Protein AF-A0A8T3U8Z6-F1 (afdb_monomer)

Sequence (162 aa):
MEGILITVALLLFTIIIAIVSYMVYNIKMAGMEVNDFWDFIKSTEKLKKLYAFSKIYENLDVQEQIIFIKEAEQVFSAFEKVPTKLWEDEYQKYMKVLNRYQKEKLKYWKLNEKINKQKSAAGSINVKFNVFLTLFIVLTIVINVIKNVRIIDLITKIGEII

Solvent-accessible surface area (backbone atoms only — not comparable to full-atom values): 8884 Å² total; per-residue (Å²): 113,68,69,60,54,52,52,53,52,52,52,53,50,52,50,52,51,52,52,53,53,51,50,55,49,52,40,45,74,70,75,31,55,69,66,48,53,51,47,26,59,59,26,53,58,52,47,54,52,48,35,53,45,68,72,71,50,93,74,69,57,76,67,56,42,54,52,52,44,56,54,48,52,55,32,50,59,26,52,72,63,44,68,64,84,82,45,58,89,48,40,70,49,51,52,54,39,50,55,49,41,55,54,50,53,52,49,52,50,54,51,51,50,52,53,51,52,49,53,52,50,51,53,53,48,55,54,53,49,52,54,50,51,53,53,51,53,53,50,53,52,52,55,52,50,54,53,51,51,56,51,50,58,52,52,53,58,54,61,74,74,110

Secondary structure (DSSP, 8-state):
-HHHHHHHHHHHHHHHHHHHHHHHHHHHHTT--HHHHHHHHHHHHHHHHHHHHHHH-SS--HHHHHHHHHHHHHHHHHHHTS-GGGSGGGHHHHHHHHHHHHHHHHHHHHHHHHHHHHHHHHHHHHHHHHHHHHHHHHHHHHHHHHHHHHHHHHHHHHHT--

Mean predicted aligned error: 10.97 Å

Radius of gyration: 37.69 Å; Cα contacts (8 Å, |Δi|>4): 59; chains: 1; bounding box: 71×38×123 Å

Foldseek 3Di:
DVVVVVVVVVVVVVVVVVVVVVVCVVCVVQVAHPVLVVLQVVLVVLLVVLLVVLVPDPDDDLVRLVVLLVSLVSSVVSCVRHDCVVCVVVVVSNVSSVVVNVVSVVVNVVVVVVVVVVVVVVVVVVVVVVVVVVVVVVVVVVVVVVVVVVVVVVVVVVVVVD

pLDDT: mean 88.64, std 10.22, range [48.28, 97.81]

Structure (mmCIF, N/CA/C/O backbone):
data_AF-A0A8T3U8Z6-F1
#
_entry.id   AF-A0A8T3U8Z6-F1
#
loop_
_atom_site.group_PDB
_atom_site.id
_atom_site.type_symbol
_atom_site.label_atom_id
_atom_site.label_alt_id
_atom_site.label_comp_id
_atom_site.label_asym_id
_atom_site.label_entity_id
_atom_site.label_seq_id
_atom_site.pdbx_PDB_ins_code
_atom_site.Cartn_x
_atom_site.Cartn_y
_atom_site.Cartn_z
_atom_site.occupancy
_atom_site.B_iso_or_equiv
_atom_site.auth_seq_id
_atom_site.auth_comp_id
_atom_site.auth_asym_id
_atom_site.auth_atom_id
_atom_site.pdbx_PDB_model_num
ATOM 1 N N . MET A 1 1 ? 41.563 -2.505 -31.882 1.00 63.38 1 MET A N 1
ATOM 2 C CA . MET A 1 1 ? 40.495 -3.154 -31.085 1.00 63.38 1 MET A CA 1
ATOM 3 C C . MET A 1 1 ? 39.859 -2.181 -30.092 1.00 63.38 1 MET A C 1
ATOM 5 O O . MET A 1 1 ? 38.640 -2.145 -30.020 1.00 63.38 1 MET A O 1
ATOM 9 N N . GLU A 1 2 ? 40.636 -1.330 -29.414 1.00 78.12 2 GLU A N 1
ATOM 10 C CA . GLU A 1 2 ? 40.128 -0.355 -28.426 1.00 78.12 2 GLU A CA 1
ATOM 11 C C . GLU A 1 2 ? 39.163 0.701 -29.000 1.00 78.12 2 GLU A C 1
ATOM 13 O O . GLU A 1 2 ? 38.102 0.924 -28.428 1.00 78.12 2 GLU A O 1
ATOM 18 N N . GLY A 1 3 ? 39.453 1.287 -30.170 1.00 85.19 3 GLY A N 1
ATOM 19 C CA . GLY A 1 3 ? 38.558 2.278 -30.793 1.00 85.19 3 GLY A CA 1
ATOM 20 C C . GLY A 1 3 ? 37.164 1.732 -31.138 1.00 85.19 3 GLY A C 1
ATOM 21 O O . GLY A 1 3 ? 36.170 2.413 -30.925 1.00 85.19 3 GLY A O 1
ATOM 22 N N . ILE A 1 4 ? 37.078 0.472 -31.584 1.00 90.00 4 ILE A N 1
ATOM 23 C CA . ILE A 1 4 ? 35.799 -0.196 -31.885 1.00 90.00 4 ILE A CA 1
ATOM 24 C C . ILE A 1 4 ? 34.994 -0.415 -30.598 1.00 90.00 4 ILE A C 1
ATOM 26 O O . ILE A 1 4 ? 33.794 -0.157 -30.579 1.00 90.00 4 ILE A O 1
ATOM 30 N N . LEU A 1 5 ? 35.650 -0.836 -29.509 1.00 89.06 5 LEU A N 1
ATOM 31 C CA . LEU A 1 5 ? 35.004 -1.007 -28.203 1.00 89.06 5 LEU A CA 1
ATOM 32 C C . LEU A 1 5 ? 34.430 0.316 -27.679 1.00 89.06 5 LEU A C 1
ATOM 34 O O . LEU A 1 5 ? 33.295 0.341 -27.207 1.00 89.06 5 LEU A O 1
ATOM 38 N N . ILE A 1 6 ? 35.173 1.417 -27.821 1.00 91.94 6 ILE A N 1
ATOM 39 C CA . ILE A 1 6 ? 34.721 2.757 -27.417 1.00 91.94 6 ILE A CA 1
ATOM 40 C C . ILE A 1 6 ? 33.517 3.203 -28.259 1.00 91.94 6 ILE A C 1
ATOM 42 O O . ILE A 1 6 ? 32.524 3.673 -27.704 1.00 91.94 6 ILE A O 1
ATOM 46 N N . THR A 1 7 ? 33.557 3.020 -29.582 1.00 92.56 7 THR A N 1
ATOM 47 C CA . THR A 1 7 ? 32.430 3.365 -30.463 1.00 92.56 7 THR A CA 1
ATOM 48 C C . THR A 1 7 ? 31.174 2.562 -30.125 1.00 92.56 7 THR A C 1
ATOM 50 O O . THR A 1 7 ? 30.090 3.138 -30.037 1.00 92.56 7 THR A O 1
ATOM 53 N N . VAL A 1 8 ? 31.305 1.253 -29.888 1.00 94.75 8 VAL A N 1
ATOM 54 C CA . VAL A 1 8 ? 30.174 0.396 -29.497 1.00 94.75 8 VAL A CA 1
ATOM 55 C C . VAL A 1 8 ? 29.609 0.821 -28.140 1.00 94.75 8 VAL A C 1
ATOM 57 O O . VAL A 1 8 ? 28.393 0.929 -27.998 1.00 94.75 8 VAL A O 1
ATOM 60 N N . ALA A 1 9 ? 30.465 1.123 -27.161 1.00 93.44 9 ALA A N 1
ATOM 61 C CA . ALA A 1 9 ? 30.029 1.588 -25.846 1.00 93.44 9 ALA A CA 1
ATOM 62 C C . ALA A 1 9 ? 29.245 2.911 -25.925 1.00 93.44 9 ALA A C 1
ATOM 64 O O . ALA A 1 9 ? 28.180 3.030 -25.316 1.00 93.44 9 ALA A O 1
ATOM 65 N N . LEU A 1 10 ? 29.723 3.881 -26.711 1.00 93.00 10 LEU A N 1
ATOM 66 C CA . LEU A 1 10 ? 29.031 5.158 -26.916 1.00 93.00 10 LEU A CA 1
ATOM 67 C C . LEU A 1 10 ? 27.690 4.979 -27.634 1.00 93.00 10 LEU A C 1
ATOM 69 O O . LEU A 1 10 ? 26.700 5.584 -27.231 1.00 93.00 10 LEU A O 1
ATOM 73 N N . LEU A 1 11 ? 27.633 4.112 -28.647 1.00 95.06 11 LEU A N 1
ATOM 74 C CA . LEU A 1 11 ? 26.397 3.819 -29.369 1.00 95.06 11 LEU A CA 1
ATOM 75 C C . LEU A 1 11 ? 25.342 3.184 -28.450 1.00 95.06 11 LEU A C 1
ATOM 77 O O . LEU A 1 11 ? 24.190 3.617 -28.448 1.00 95.06 11 LEU A O 1
ATOM 81 N N . LEU A 1 12 ? 25.736 2.216 -27.614 1.00 95.31 12 LEU A N 1
ATOM 82 C CA . LEU A 1 12 ? 24.848 1.627 -26.605 1.00 95.31 12 LEU A CA 1
ATOM 83 C C . LEU A 1 12 ? 24.369 2.670 -25.590 1.00 95.31 12 LEU A C 1
ATOM 85 O O . LEU A 1 12 ? 23.188 2.701 -25.250 1.00 95.31 12 LEU A O 1
ATOM 89 N N . PHE A 1 13 ? 25.258 3.558 -25.146 1.00 95.38 13 PHE A N 1
ATOM 90 C CA . PHE A 1 13 ? 24.906 4.638 -24.230 1.00 95.38 13 PHE A CA 1
ATOM 91 C C . PHE A 1 13 ? 23.870 5.599 -24.833 1.00 95.38 13 PHE A C 1
ATOM 93 O O . PHE A 1 13 ? 22.872 5.919 -24.185 1.00 95.38 13 PHE A O 1
ATOM 100 N N . THR A 1 14 ? 24.042 6.003 -26.095 1.00 94.50 14 THR A N 1
ATOM 101 C CA . THR A 1 14 ? 23.066 6.846 -26.802 1.00 94.50 14 THR A CA 1
ATOM 102 C C . THR A 1 14 ? 21.715 6.148 -26.958 1.00 94.50 14 THR A C 1
ATOM 104 O O . THR A 1 14 ? 20.681 6.784 -26.758 1.00 94.50 14 THR A O 1
ATOM 107 N N . ILE A 1 15 ? 21.703 4.843 -27.251 1.00 96.62 15 ILE A N 1
ATOM 108 C CA . ILE A 1 15 ? 20.465 4.053 -27.331 1.00 96.62 15 ILE A CA 1
ATOM 109 C C . ILE A 1 15 ? 19.739 4.041 -25.981 1.00 96.62 15 ILE A C 1
ATOM 111 O O . ILE A 1 15 ? 18.531 4.275 -25.940 1.00 96.62 15 ILE A O 1
ATOM 115 N N . ILE A 1 16 ? 20.457 3.828 -24.874 1.00 96.69 16 ILE A N 1
ATOM 116 C CA . ILE A 1 16 ? 19.866 3.839 -23.528 1.00 96.69 16 ILE A CA 1
ATOM 117 C C . ILE A 1 16 ? 19.214 5.196 -23.235 1.00 96.69 16 ILE A C 1
ATOM 119 O O . ILE A 1 16 ? 18.062 5.236 -22.802 1.00 96.69 16 ILE A O 1
ATOM 123 N N . ILE A 1 17 ? 19.908 6.305 -23.517 1.00 96.69 17 ILE A N 1
ATOM 124 C CA . ILE A 1 17 ? 19.354 7.654 -23.326 1.00 96.69 17 ILE A CA 1
ATOM 125 C C . ILE A 1 17 ? 18.095 7.847 -24.174 1.00 96.69 17 ILE A C 1
ATOM 127 O O . ILE A 1 17 ? 17.076 8.291 -23.648 1.00 96.69 17 ILE A O 1
ATOM 131 N N . ALA A 1 18 ? 18.139 7.480 -25.457 1.00 95.88 18 ALA A N 1
ATOM 132 C CA . ALA A 1 18 ? 17.002 7.631 -26.361 1.00 95.88 18 ALA A CA 1
ATOM 133 C C . ALA A 1 18 ? 15.766 6.861 -25.864 1.00 95.88 18 ALA A C 1
ATOM 135 O O . ALA A 1 18 ? 14.660 7.405 -25.872 1.00 95.88 18 ALA A O 1
ATOM 136 N N . ILE A 1 19 ? 15.951 5.633 -25.363 1.00 96.25 19 ILE A N 1
ATOM 137 C CA . ILE A 1 19 ? 14.870 4.821 -24.786 1.00 96.25 19 ILE A CA 1
ATOM 138 C C . ILE A 1 19 ? 14.284 5.501 -23.542 1.00 96.25 19 ILE A C 1
ATOM 140 O O . ILE A 1 19 ? 13.063 5.618 -23.428 1.00 96.25 19 ILE A O 1
ATOM 144 N N . VAL A 1 20 ? 15.123 5.993 -22.625 1.00 94.50 20 VAL A N 1
ATOM 145 C CA . VAL A 1 20 ? 14.654 6.686 -21.411 1.00 94.50 20 VAL A CA 1
ATOM 146 C C . VAL A 1 20 ? 13.887 7.961 -21.763 1.00 94.50 20 VAL A C 1
ATOM 148 O O . VAL A 1 20 ? 12.795 8.182 -21.236 1.00 94.50 20 VAL A O 1
ATOM 151 N N . SER A 1 21 ? 14.402 8.775 -22.688 1.00 95.06 21 SER A N 1
ATOM 152 C CA . SER A 1 21 ? 13.717 9.983 -23.160 1.00 95.06 21 SER A CA 1
ATOM 153 C C . SER A 1 21 ? 12.364 9.664 -23.797 1.00 95.06 21 SER A C 1
ATOM 155 O O . SER A 1 21 ? 11.378 10.345 -23.509 1.00 95.06 21 SER A O 1
ATOM 157 N N . TYR A 1 22 ? 12.291 8.603 -24.605 1.00 94.88 22 TYR A N 1
ATOM 158 C CA . TYR A 1 22 ? 11.047 8.149 -25.223 1.00 94.88 22 TYR A CA 1
ATOM 159 C C . TYR A 1 22 ? 10.018 7.673 -24.184 1.00 94.88 22 TYR A C 1
ATOM 161 O O . TYR A 1 22 ? 8.846 8.041 -24.264 1.00 94.88 22 TYR A O 1
ATOM 169 N N . MET A 1 23 ? 10.446 6.926 -23.159 1.00 93.94 23 MET A N 1
ATOM 170 C CA . MET A 1 23 ? 9.566 6.515 -22.057 1.00 93.94 23 MET A CA 1
ATOM 171 C C . MET A 1 23 ? 9.003 7.719 -21.296 1.00 93.94 23 MET A C 1
ATOM 173 O O . MET A 1 23 ? 7.795 7.796 -21.078 1.00 93.94 23 MET A O 1
ATOM 177 N N . VAL A 1 24 ? 9.854 8.685 -20.934 1.00 95.81 24 VAL A N 1
ATOM 178 C CA . VAL A 1 24 ? 9.426 9.910 -20.237 1.00 95.81 24 VAL A CA 1
ATOM 179 C C . VAL A 1 24 ? 8.424 10.702 -21.076 1.00 95.81 24 VAL A C 1
ATOM 181 O O . VAL A 1 24 ? 7.429 11.189 -20.537 1.00 95.81 24 VAL A O 1
ATOM 184 N N . TYR A 1 25 ? 8.657 10.813 -22.385 1.00 95.81 25 TYR A N 1
ATOM 185 C CA . TYR A 1 25 ? 7.726 11.460 -23.304 1.00 95.81 25 TYR A CA 1
ATOM 186 C C . TYR A 1 25 ? 6.361 10.760 -23.314 1.00 95.81 25 TYR A C 1
ATOM 188 O O . TYR A 1 25 ? 5.344 11.420 -23.118 1.00 95.81 25 TYR A O 1
ATOM 196 N N . ASN A 1 26 ? 6.329 9.432 -23.453 1.00 92.56 26 ASN A N 1
ATOM 197 C CA . ASN A 1 26 ? 5.080 8.667 -23.473 1.00 92.56 26 ASN A CA 1
ATOM 198 C C . ASN A 1 26 ? 4.288 8.777 -22.163 1.00 92.56 26 ASN A C 1
ATOM 200 O O . ASN A 1 26 ? 3.071 8.936 -22.208 1.00 92.56 26 ASN A O 1
ATOM 204 N N . ILE A 1 27 ? 4.960 8.733 -21.005 1.00 94.31 27 ILE A N 1
ATOM 205 C CA . ILE A 1 27 ? 4.305 8.891 -19.694 1.00 94.31 27 ILE A CA 1
ATOM 206 C C . ILE A 1 27 ? 3.623 10.262 -19.603 1.00 94.31 27 ILE A C 1
ATOM 208 O O . ILE A 1 27 ? 2.446 10.348 -19.253 1.00 94.31 27 ILE A O 1
ATOM 212 N N . LYS A 1 28 ? 4.333 11.327 -19.996 1.00 92.94 28 LYS A N 1
ATOM 213 C CA . LYS A 1 28 ? 3.786 12.690 -19.999 1.00 92.94 28 LYS A CA 1
ATOM 214 C C . LYS A 1 28 ? 2.652 12.862 -21.009 1.00 92.94 28 LYS A C 1
ATOM 216 O O . LYS A 1 28 ? 1.653 13.496 -20.692 1.00 92.94 28 LYS A O 1
ATOM 221 N N . MET A 1 29 ? 2.777 12.277 -22.200 1.00 92.56 29 MET A N 1
ATOM 222 C CA . MET A 1 29 ? 1.726 12.297 -23.225 1.00 92.56 29 MET A CA 1
ATOM 223 C C . MET A 1 29 ? 0.460 11.555 -22.788 1.00 92.56 29 MET A C 1
ATOM 225 O O . MET A 1 29 ? -0.636 11.921 -23.200 1.00 92.56 29 MET A O 1
ATOM 229 N N . ALA A 1 30 ? 0.595 10.548 -21.926 1.00 89.31 30 ALA A N 1
ATOM 230 C CA . ALA A 1 30 ? -0.530 9.8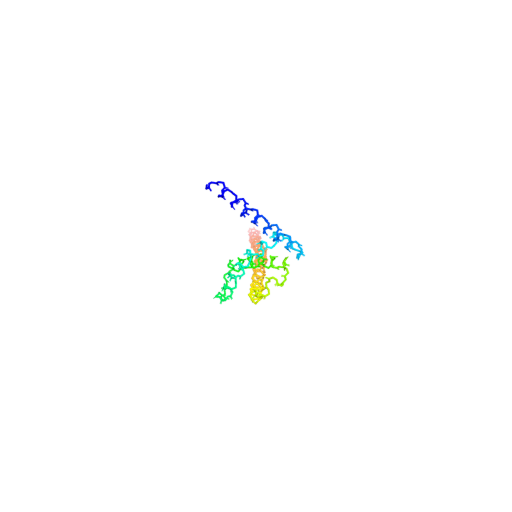68 -21.295 1.00 89.31 30 ALA A CA 1
ATOM 231 C C . ALA A 1 30 ? -1.161 10.669 -20.134 1.00 89.31 30 ALA A C 1
ATOM 233 O O . ALA A 1 30 ? -2.075 10.166 -19.484 1.00 89.31 30 ALA A O 1
ATOM 234 N N . GLY A 1 31 ? -0.692 11.896 -19.870 1.00 89.19 31 GLY A N 1
ATOM 235 C CA . GLY A 1 31 ? -1.222 12.774 -18.825 1.00 89.19 31 GLY A CA 1
ATOM 236 C C . GLY A 1 31 ? -0.773 12.408 -17.409 1.00 89.19 31 GLY A C 1
ATOM 237 O O . GLY A 1 31 ? -1.428 12.807 -16.454 1.00 89.19 31 GLY A O 1
ATOM 238 N N . MET A 1 32 ? 0.316 11.646 -17.267 1.00 94.31 32 MET A N 1
ATOM 239 C CA . MET A 1 32 ? 0.851 11.217 -15.974 1.00 94.31 32 MET A CA 1
ATOM 240 C C . MET A 1 32 ? 2.178 11.900 -15.649 1.00 94.31 32 MET A C 1
ATOM 242 O O . MET A 1 32 ? 2.986 12.201 -16.535 1.00 94.31 32 MET A O 1
ATOM 246 N N . GLU A 1 33 ? 2.463 12.049 -14.358 1.00 94.50 33 GLU A N 1
ATOM 247 C CA . GLU A 1 33 ? 3.813 12.359 -13.905 1.00 94.50 33 GLU A CA 1
ATOM 248 C C . GLU A 1 33 ? 4.700 11.105 -13.904 1.00 94.50 33 GLU A C 1
ATOM 250 O O . GLU A 1 33 ? 4.267 9.994 -13.601 1.00 94.50 33 GLU A O 1
ATOM 255 N N . VAL A 1 34 ? 5.992 11.285 -14.197 1.00 94.31 34 VAL A N 1
ATOM 256 C CA . VAL A 1 34 ? 6.978 10.186 -14.172 1.00 94.31 34 VAL A CA 1
ATOM 257 C C . VAL A 1 34 ? 7.109 9.589 -12.770 1.00 94.31 34 VAL A C 1
ATOM 259 O O . VAL A 1 34 ? 7.258 8.376 -12.628 1.00 94.31 34 VAL A O 1
ATOM 262 N N . ASN A 1 35 ? 7.014 10.433 -11.741 1.00 95.44 35 ASN A N 1
ATOM 263 C CA . ASN A 1 35 ? 7.068 9.996 -10.349 1.00 95.44 35 ASN A CA 1
ATOM 264 C C . ASN A 1 35 ? 5.847 9.148 -9.981 1.00 95.44 35 ASN A C 1
ATOM 266 O O . ASN A 1 35 ? 6.011 8.092 -9.378 1.00 95.44 35 ASN A O 1
ATOM 270 N N . ASP A 1 36 ? 4.651 9.550 -10.415 1.00 95.75 36 ASP A N 1
ATOM 271 C CA . ASP A 1 36 ? 3.425 8.789 -10.167 1.00 95.75 36 ASP A CA 1
ATOM 272 C C . ASP A 1 36 ? 3.454 7.427 -10.864 1.00 95.75 36 ASP A C 1
ATOM 274 O O . ASP A 1 36 ? 3.098 6.414 -10.263 1.00 95.75 36 ASP A O 1
ATOM 278 N N . PHE A 1 37 ? 3.964 7.369 -12.099 1.00 95.06 37 PHE A N 1
ATOM 279 C CA . PHE A 1 37 ? 4.175 6.098 -12.791 1.00 95.06 37 PHE A CA 1
ATOM 280 C C . PHE A 1 37 ? 5.171 5.200 -12.039 1.00 95.06 37 PHE A C 1
ATOM 282 O O . PHE A 1 37 ? 4.936 4.003 -11.874 1.00 95.06 37 PHE A O 1
ATOM 289 N N . TRP A 1 38 ? 6.268 5.762 -11.531 1.00 94.31 38 TRP A N 1
ATOM 290 C CA . TRP A 1 38 ? 7.250 5.013 -10.745 1.00 94.31 38 TRP A CA 1
ATOM 291 C C . TRP A 1 38 ? 6.673 4.484 -9.424 1.00 94.31 38 TRP A C 1
ATOM 293 O O . TRP A 1 38 ? 6.914 3.330 -9.052 1.00 94.31 38 TRP A O 1
ATOM 303 N N . ASP A 1 39 ? 5.876 5.293 -8.729 1.00 96.94 39 ASP A N 1
ATOM 304 C CA . ASP A 1 39 ? 5.195 4.898 -7.496 1.00 96.94 39 ASP A CA 1
ATOM 305 C C . ASP A 1 39 ? 4.119 3.840 -7.749 1.00 96.94 39 ASP A C 1
ATOM 307 O O . ASP A 1 39 ? 3.977 2.903 -6.954 1.00 96.94 39 ASP A O 1
ATOM 311 N N . PHE A 1 40 ? 3.423 3.917 -8.885 1.00 96.56 40 PHE A N 1
ATOM 312 C CA . PHE A 1 40 ? 2.531 2.864 -9.355 1.00 96.56 40 PHE A CA 1
ATOM 313 C C . PHE A 1 40 ? 3.286 1.545 -9.550 1.00 96.56 40 PHE A C 1
ATOM 315 O O . PHE A 1 40 ? 2.892 0.539 -8.956 1.00 96.56 40 PHE A O 1
ATOM 322 N N . ILE A 1 41 ? 4.411 1.546 -10.279 1.00 95.19 41 ILE A N 1
ATOM 323 C CA . ILE A 1 41 ? 5.219 0.337 -10.507 1.00 95.19 41 ILE A CA 1
ATOM 324 C C . ILE A 1 41 ? 5.634 -0.308 -9.179 1.00 95.19 41 ILE A C 1
ATOM 326 O O . ILE A 1 41 ? 5.421 -1.509 -8.996 1.00 95.19 41 ILE A O 1
ATOM 330 N N . LYS A 1 42 ? 6.130 0.469 -8.208 1.00 95.50 42 LYS A N 1
ATOM 331 C CA . LYS A 1 42 ? 6.446 -0.048 -6.861 1.00 95.50 42 LYS A CA 1
ATOM 332 C C . LYS A 1 42 ? 5.216 -0.612 -6.148 1.00 95.50 42 LYS A C 1
ATOM 334 O O . LYS A 1 42 ? 5.287 -1.643 -5.476 1.00 95.50 42 LYS A O 1
ATOM 339 N N . SER A 1 43 ? 4.081 0.065 -6.284 1.00 97.69 43 SER A N 1
ATOM 340 C CA . SER A 1 43 ? 2.832 -0.320 -5.631 1.00 97.69 43 SER A CA 1
ATOM 341 C C . SER A 1 43 ? 2.227 -1.596 -6.213 1.00 97.69 43 SER A C 1
ATOM 343 O O . SER A 1 43 ? 1.507 -2.289 -5.498 1.00 97.69 43 SER A O 1
ATOM 345 N N . THR A 1 44 ? 2.561 -1.982 -7.450 1.00 96.50 44 THR A N 1
ATOM 346 C CA . THR A 1 44 ? 2.123 -3.272 -8.015 1.00 96.50 44 THR A CA 1
ATOM 347 C C . THR A 1 44 ? 2.647 -4.470 -7.213 1.00 96.50 44 THR A C 1
ATOM 349 O O . THR A 1 44 ? 1.919 -5.439 -6.987 1.00 96.50 44 THR A O 1
ATOM 352 N N . GLU A 1 45 ? 3.883 -4.407 -6.709 1.00 96.00 45 GLU A N 1
ATOM 353 C CA . GLU A 1 45 ? 4.449 -5.469 -5.873 1.00 96.00 45 GLU A CA 1
ATOM 354 C C . GLU A 1 45 ? 3.746 -5.526 -4.512 1.00 96.00 45 GLU A C 1
ATOM 356 O O . GLU A 1 45 ? 3.375 -6.602 -4.031 1.00 96.00 45 GLU A O 1
ATOM 361 N N . LYS A 1 46 ? 3.493 -4.357 -3.912 1.00 96.94 46 LYS A N 1
ATOM 362 C CA . LYS A 1 46 ? 2.721 -4.248 -2.669 1.00 96.94 46 LYS A CA 1
ATOM 363 C C . LYS A 1 46 ? 1.303 -4.791 -2.842 1.00 96.94 46 LYS A C 1
ATOM 365 O O . LYS A 1 46 ? 0.849 -5.554 -1.992 1.00 96.94 46 LYS A O 1
ATOM 370 N N . LEU A 1 47 ? 0.637 -4.495 -3.961 1.00 97.81 47 LEU A N 1
ATOM 371 C CA . LEU A 1 47 ? -0.687 -5.032 -4.274 1.00 97.81 47 LEU A CA 1
ATOM 372 C C . LEU A 1 47 ? -0.676 -6.566 -4.298 1.00 97.81 47 LEU A C 1
ATOM 374 O O . LEU A 1 47 ? -1.554 -7.194 -3.706 1.00 97.81 47 LEU A O 1
ATOM 378 N N . LYS A 1 48 ? 0.335 -7.187 -4.923 1.00 96.75 48 LYS A N 1
ATOM 379 C CA . LYS A 1 48 ? 0.481 -8.654 -4.949 1.00 96.75 48 LYS A CA 1
ATOM 380 C C . LYS A 1 48 ? 0.627 -9.235 -3.539 1.00 96.75 48 LYS A C 1
ATOM 382 O O . LYS A 1 48 ? -0.037 -10.225 -3.223 1.00 96.75 48 LYS A O 1
ATOM 387 N N . LYS A 1 49 ? 1.434 -8.603 -2.680 1.00 96.00 49 LYS A N 1
ATOM 388 C CA . LYS A 1 49 ? 1.608 -9.008 -1.272 1.00 96.00 49 LYS A CA 1
ATOM 389 C C . LYS A 1 49 ? 0.307 -8.869 -0.483 1.00 96.00 49 LYS A C 1
ATOM 391 O O . LYS A 1 49 ? -0.122 -9.831 0.150 1.00 96.00 49 LYS A O 1
ATOM 396 N N . LEU A 1 50 ? -0.369 -7.723 -0.581 1.00 96.62 50 LEU A N 1
ATOM 397 C CA . LEU A 1 50 ? -1.655 -7.482 0.080 1.00 96.62 50 LEU A CA 1
ATOM 398 C C . LEU A 1 50 ? -2.746 -8.436 -0.414 1.00 96.62 50 LEU A C 1
ATOM 400 O O . LEU A 1 50 ? -3.582 -8.879 0.372 1.00 96.62 50 LEU A O 1
ATOM 404 N N . TYR A 1 51 ? -2.735 -8.797 -1.695 1.00 96.69 51 TYR A N 1
ATOM 405 C CA . TYR A 1 51 ? -3.665 -9.767 -2.264 1.00 96.69 51 TYR A CA 1
ATOM 406 C C . TYR A 1 51 ? -3.437 -11.178 -1.717 1.00 96.69 51 TYR A C 1
ATOM 408 O O . TYR A 1 51 ? -4.399 -11.843 -1.325 1.00 96.69 51 TYR A O 1
ATOM 416 N N . ALA A 1 52 ? -2.179 -11.630 -1.663 1.00 94.81 52 ALA A N 1
ATOM 417 C CA . ALA A 1 52 ? -1.821 -12.911 -1.056 1.00 94.81 52 ALA A CA 1
ATOM 418 C C . ALA A 1 52 ? -2.213 -12.939 0.427 1.00 94.81 52 ALA A C 1
ATOM 420 O O . ALA A 1 52 ? -2.884 -13.863 0.883 1.00 94.81 52 ALA A O 1
ATOM 421 N N . PHE A 1 53 ? -1.902 -11.865 1.149 1.00 92.56 53 PHE A N 1
ATOM 422 C CA . PHE A 1 53 ? -2.273 -11.692 2.546 1.00 92.56 53 PHE A CA 1
ATOM 423 C C . PHE A 1 53 ? -3.794 -11.752 2.756 1.00 92.56 53 PHE A C 1
ATOM 425 O O . PHE A 1 53 ? -4.282 -12.502 3.597 1.00 92.56 53 PHE A O 1
ATOM 432 N N . SER A 1 54 ? -4.561 -11.061 1.908 1.00 92.38 54 SER A N 1
ATOM 433 C CA . SER A 1 54 ? -6.032 -11.061 1.935 1.00 92.38 54 SER A CA 1
ATOM 434 C C . SER A 1 54 ? -6.659 -12.427 1.625 1.00 92.38 54 SER A C 1
ATOM 436 O O . SER A 1 54 ? -7.857 -12.609 1.843 1.00 92.38 54 SER A O 1
ATOM 438 N N . LYS A 1 55 ? -5.898 -13.370 1.054 1.00 90.44 55 LYS A N 1
ATOM 439 C CA . LYS A 1 55 ? -6.336 -14.754 0.823 1.00 90.44 55 LYS A CA 1
ATOM 440 C C . LYS A 1 55 ? -6.027 -15.678 1.994 1.00 90.44 55 LYS A C 1
ATOM 442 O O . LYS A 1 55 ? -6.811 -16.586 2.229 1.00 90.44 55 LYS A O 1
ATOM 447 N N . ILE A 1 56 ? -4.887 -15.481 2.652 1.00 87.38 56 ILE A N 1
ATOM 448 C CA . ILE A 1 56 ? -4.350 -16.415 3.650 1.00 87.38 56 ILE A CA 1
ATOM 449 C C . ILE A 1 56 ? -4.882 -16.092 5.049 1.00 87.38 56 ILE A C 1
ATOM 451 O O . ILE A 1 56 ? -5.239 -16.997 5.795 1.00 87.38 56 ILE A O 1
ATOM 455 N N . TYR A 1 57 ? -4.959 -14.809 5.406 1.00 82.00 57 TYR A N 1
ATOM 456 C CA . TYR A 1 57 ? -5.285 -14.392 6.767 1.00 82.00 57 TYR A CA 1
ATOM 457 C C . TYR A 1 57 ? -6.768 -14.046 6.901 1.00 82.00 57 TYR A C 1
ATOM 459 O O . TYR A 1 57 ? -7.247 -13.013 6.422 1.00 82.00 57 TYR A O 1
ATOM 467 N N . GLU A 1 58 ? -7.514 -14.910 7.587 1.00 77.56 58 GLU A N 1
ATOM 468 C CA . GLU A 1 58 ? -8.950 -14.714 7.807 1.00 77.56 58 GLU A CA 1
ATOM 469 C C . GLU A 1 58 ? -9.225 -13.539 8.753 1.00 77.56 58 GLU A C 1
ATOM 471 O O . GLU A 1 58 ? -10.051 -12.666 8.448 1.00 77.56 58 GLU A O 1
ATOM 476 N N . ASN A 1 59 ? -8.458 -13.451 9.843 1.00 84.25 59 ASN A N 1
ATOM 477 C CA . ASN A 1 59 ? -8.554 -12.428 10.882 1.00 84.25 59 ASN A CA 1
ATOM 478 C C . ASN A 1 59 ? -7.198 -11.756 11.103 1.00 84.25 59 ASN A C 1
ATOM 480 O O . ASN A 1 59 ? -6.163 -12.381 10.903 1.00 84.25 59 ASN A O 1
ATOM 484 N N . LEU A 1 60 ? -7.238 -10.480 11.480 1.00 86.62 60 LEU A N 1
ATOM 485 C CA . LEU A 1 60 ? -6.064 -9.654 11.738 1.00 86.62 60 LEU A CA 1
ATOM 486 C C . LEU A 1 60 ? -6.101 -9.186 13.180 1.00 86.62 60 LEU A C 1
ATOM 488 O O . LEU A 1 60 ? -7.171 -8.785 13.654 1.00 86.62 60 LEU A O 1
ATOM 492 N N . ASP A 1 61 ? -4.948 -9.205 13.840 1.00 90.00 61 ASP A N 1
ATOM 493 C CA . ASP A 1 61 ? -4.772 -8.444 15.070 1.00 90.00 61 ASP A CA 1
ATOM 494 C C . ASP A 1 61 ? -4.890 -6.932 14.791 1.00 90.00 61 ASP A C 1
ATOM 496 O O . ASP A 1 61 ? -4.780 -6.473 13.651 1.00 90.00 61 ASP A O 1
ATOM 500 N N . VAL A 1 62 ? -5.116 -6.132 15.834 1.00 88.44 62 VAL A N 1
ATOM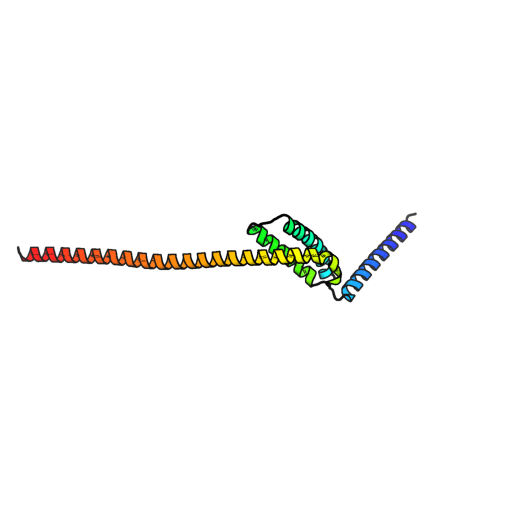 501 C CA . VAL A 1 62 ? -5.230 -4.672 15.739 1.00 88.44 62 VAL A CA 1
ATOM 502 C C . VAL A 1 62 ? -3.993 -4.048 15.084 1.00 88.44 62 VAL A C 1
ATOM 504 O O . VAL A 1 62 ? -4.138 -3.146 14.257 1.00 88.44 62 VAL A O 1
ATOM 507 N N . GLN A 1 63 ? -2.783 -4.520 15.397 1.00 90.38 63 GLN A N 1
ATOM 508 C CA . GLN A 1 63 ? -1.567 -3.972 14.785 1.00 90.38 63 GLN A CA 1
ATOM 509 C C . GLN A 1 63 ? -1.465 -4.330 13.300 1.00 90.38 63 GLN A C 1
ATOM 511 O O . GLN A 1 63 ? -1.217 -3.459 12.463 1.00 90.38 63 GLN A O 1
ATOM 516 N N . GLU A 1 64 ? -1.717 -5.593 12.960 1.00 91.88 64 GLU A N 1
ATOM 517 C CA . GLU A 1 64 ? -1.716 -6.076 11.577 1.00 91.88 64 GLU A CA 1
ATOM 518 C C . GLU A 1 64 ? -2.788 -5.375 10.740 1.00 91.88 64 GLU A C 1
ATOM 520 O O . GLU A 1 64 ? -2.552 -5.024 9.586 1.00 91.88 64 GLU A O 1
ATOM 525 N N . GLN A 1 65 ? -3.952 -5.110 11.336 1.00 93.31 65 GLN A N 1
ATOM 526 C CA . GLN A 1 65 ? -5.035 -4.350 10.729 1.00 93.31 65 GLN A CA 1
ATOM 527 C C . GLN A 1 65 ? -4.590 -2.927 10.377 1.00 93.31 65 GLN A C 1
ATOM 529 O O . GLN A 1 65 ? -4.817 -2.487 9.251 1.00 93.31 65 GLN A O 1
ATOM 534 N N . ILE A 1 66 ? -3.932 -2.215 11.297 1.00 93.56 66 ILE A N 1
ATOM 535 C CA . ILE A 1 66 ? -3.432 -0.854 11.045 1.00 93.56 66 ILE A CA 1
ATOM 536 C C . ILE A 1 66 ? -2.384 -0.858 9.927 1.00 93.56 66 ILE A C 1
ATOM 538 O O . ILE A 1 66 ? -2.448 -0.024 9.021 1.00 93.56 66 ILE A O 1
ATOM 542 N N . ILE A 1 67 ? -1.440 -1.803 9.964 1.00 95.19 67 ILE A N 1
ATOM 543 C CA . ILE A 1 67 ? -0.395 -1.930 8.939 1.00 95.19 67 ILE A CA 1
ATOM 544 C C . ILE A 1 67 ? -1.023 -2.231 7.576 1.00 95.19 67 ILE A C 1
ATOM 546 O O . ILE A 1 67 ? -0.710 -1.556 6.598 1.00 95.19 67 ILE A O 1
ATOM 550 N N . PHE A 1 68 ? -1.956 -3.185 7.515 1.00 95.56 68 PHE A N 1
ATOM 551 C CA . PHE A 1 68 ? -2.662 -3.537 6.287 1.00 95.56 68 PHE A CA 1
ATOM 552 C C . PHE A 1 68 ? -3.414 -2.339 5.699 1.00 95.56 68 PHE A C 1
ATOM 554 O O . PHE A 1 68 ? -3.308 -2.082 4.502 1.00 95.56 68 PHE A O 1
ATOM 561 N N . ILE A 1 69 ? -4.140 -1.585 6.533 1.00 96.25 69 ILE A N 1
ATOM 562 C CA . ILE A 1 69 ? -4.874 -0.381 6.117 1.00 96.25 69 ILE A CA 1
ATOM 563 C C . ILE A 1 69 ? -3.910 0.652 5.525 1.00 96.25 69 ILE A C 1
ATOM 565 O O . ILE A 1 69 ? -4.154 1.148 4.428 1.00 96.25 69 ILE A O 1
ATOM 569 N N . LYS A 1 70 ? -2.798 0.932 6.213 1.00 97.00 70 LYS A N 1
ATOM 570 C CA . LYS A 1 70 ? -1.801 1.920 5.779 1.00 97.00 70 LYS A CA 1
ATOM 571 C C . LYS A 1 70 ? -1.130 1.534 4.459 1.00 97.00 70 LYS A C 1
ATOM 573 O O . LYS A 1 70 ? -0.972 2.377 3.580 1.00 97.00 70 LYS A O 1
ATOM 578 N N . GLU A 1 71 ? -0.724 0.275 4.314 1.00 97.25 71 GLU A N 1
ATOM 579 C CA . GLU A 1 71 ? -0.098 -0.210 3.080 1.00 97.25 71 GLU A CA 1
ATOM 580 C C . GLU A 1 71 ? -1.094 -0.229 1.914 1.00 97.25 71 GLU A C 1
ATOM 582 O O . GLU A 1 71 ? -0.738 0.144 0.797 1.00 97.25 71 GLU A O 1
ATOM 587 N N . ALA A 1 72 ? -2.354 -0.601 2.165 1.00 97.62 72 ALA A N 1
ATOM 588 C CA . ALA A 1 72 ? -3.404 -0.563 1.152 1.00 97.62 72 ALA A CA 1
ATOM 589 C C . ALA A 1 72 ? -3.694 0.869 0.675 1.00 97.62 72 ALA A C 1
ATOM 591 O O . ALA A 1 72 ? -3.804 1.087 -0.527 1.00 97.62 72 ALA A O 1
ATOM 592 N N . GLU A 1 73 ? -3.737 1.856 1.577 1.00 97.56 73 GLU A N 1
ATOM 593 C CA . GLU A 1 73 ? -3.920 3.272 1.215 1.00 97.56 73 GLU A CA 1
ATOM 594 C C . GLU A 1 73 ? -2.809 3.795 0.303 1.00 97.56 73 GLU A C 1
ATOM 596 O O . GLU A 1 73 ? -3.095 4.481 -0.677 1.00 97.56 73 GLU A O 1
ATOM 601 N N . GLN A 1 74 ? -1.553 3.430 0.574 1.00 97.62 74 GLN A N 1
ATOM 602 C CA . GLN A 1 74 ? -0.436 3.792 -0.304 1.00 97.62 74 GLN A CA 1
ATOM 603 C C . GLN A 1 74 ? -0.593 3.184 -1.698 1.00 97.62 74 GLN A C 1
ATOM 605 O O . GLN A 1 74 ? -0.378 3.871 -2.696 1.00 97.62 74 GLN A O 1
ATOM 610 N N . VAL A 1 75 ? -0.996 1.911 -1.769 1.00 97.69 75 VAL A N 1
ATOM 611 C CA . VAL A 1 75 ? -1.241 1.234 -3.046 1.00 97.69 75 VAL A CA 1
ATOM 612 C C . VAL A 1 75 ? -2.371 1.917 -3.808 1.00 97.69 75 VAL A C 1
ATOM 614 O O . VAL A 1 75 ? -2.190 2.251 -4.974 1.00 97.69 75 VAL A O 1
ATOM 617 N N . PHE A 1 76 ? -3.514 2.177 -3.175 1.00 97.25 76 PHE A N 1
ATOM 618 C CA . PHE A 1 76 ? -4.643 2.812 -3.857 1.00 97.25 76 PHE A CA 1
ATOM 619 C C . PHE A 1 76 ? -4.306 4.218 -4.337 1.00 97.25 76 PHE A C 1
ATOM 621 O O . PHE A 1 76 ? -4.584 4.533 -5.490 1.00 97.25 76 PHE A O 1
ATOM 628 N N . SER A 1 77 ? -3.613 5.009 -3.515 1.00 97.06 77 SER A N 1
ATOM 629 C CA . SER A 1 77 ? -3.178 6.350 -3.903 1.00 97.06 77 SER A CA 1
ATOM 630 C C . SER A 1 77 ? -2.282 6.335 -5.144 1.00 97.06 77 SER A C 1
ATOM 632 O O . SER A 1 77 ? -2.424 7.202 -5.997 1.00 97.06 77 SER A O 1
ATOM 634 N N . ALA A 1 78 ? -1.391 5.351 -5.292 1.00 97.12 78 ALA A N 1
ATOM 635 C CA . ALA A 1 78 ? -0.557 5.237 -6.487 1.00 97.12 78 ALA A CA 1
ATOM 636 C C . ALA A 1 78 ? -1.351 4.781 -7.727 1.00 97.12 78 ALA A C 1
ATOM 638 O O . ALA A 1 78 ? -1.094 5.245 -8.833 1.00 97.12 78 ALA A O 1
ATOM 639 N N . PHE A 1 79 ? -2.329 3.889 -7.549 1.00 96.38 79 PHE A N 1
ATOM 640 C CA . PHE A 1 79 ? -3.167 3.376 -8.639 1.00 96.38 79 PHE A CA 1
ATOM 641 C C . PHE A 1 79 ? -4.178 4.409 -9.156 1.00 96.38 79 PHE A C 1
ATOM 643 O O . PHE A 1 79 ? -4.479 4.413 -10.346 1.00 96.38 79 PHE A O 1
ATOM 650 N N . GLU A 1 80 ? -4.682 5.295 -8.294 1.00 95.06 80 GLU A N 1
ATOM 651 C CA . GLU A 1 80 ? -5.622 6.366 -8.666 1.00 95.06 80 GLU A CA 1
ATOM 652 C C . GLU A 1 80 ? -4.990 7.439 -9.563 1.00 95.06 80 GLU A C 1
ATOM 654 O O . GLU A 1 80 ? -5.692 8.084 -10.340 1.00 95.06 80 GLU A O 1
ATOM 659 N N . LYS A 1 81 ? -3.668 7.620 -9.485 1.00 95.12 81 LYS A N 1
ATOM 660 C CA . LYS A 1 81 ? -2.935 8.618 -10.277 1.00 95.12 81 LYS A CA 1
ATOM 661 C C . LYS A 1 81 ? -2.580 8.157 -11.689 1.00 95.12 81 LYS A C 1
ATOM 663 O O . LYS A 1 81 ? -2.100 8.956 -12.489 1.00 95.12 81 LYS A O 1
ATOM 66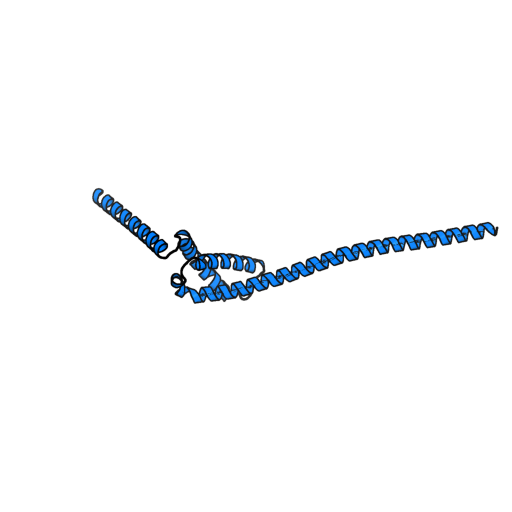8 N N . VAL A 1 82 ? -2.790 6.878 -11.999 1.00 94.06 82 VAL A N 1
ATOM 669 C CA . VAL A 1 82 ? -2.495 6.310 -13.317 1.00 94.06 82 VAL A CA 1
ATOM 670 C C . VAL A 1 82 ? -3.782 5.853 -14.016 1.00 94.06 82 VAL A C 1
ATOM 672 O O . VAL A 1 82 ? -4.702 5.360 -13.359 1.00 94.06 82 VAL A O 1
ATOM 675 N N . PRO A 1 83 ? -3.882 5.961 -15.354 1.00 92.62 83 PRO A N 1
ATOM 676 C CA . PRO A 1 83 ? -5.050 5.505 -16.094 1.00 92.62 83 PRO A CA 1
ATOM 677 C C . PRO A 1 83 ? -5.348 4.024 -15.842 1.00 92.62 83 PRO A C 1
ATOM 679 O O . PRO A 1 83 ? -4.460 3.180 -15.968 1.00 92.62 83 PRO A O 1
ATOM 682 N N . THR A 1 84 ? -6.617 3.694 -15.583 1.00 91.50 84 THR A N 1
ATOM 683 C CA . THR A 1 84 ? -7.080 2.323 -15.285 1.00 91.50 84 THR A CA 1
ATOM 684 C C . THR A 1 84 ? -6.658 1.293 -16.329 1.00 91.50 84 THR A C 1
ATOM 686 O O . THR A 1 84 ? -6.368 0.149 -15.993 1.00 91.50 84 THR A O 1
ATOM 689 N N . LYS A 1 85 ? -6.534 1.713 -17.593 1.00 91.75 85 LYS A N 1
ATOM 690 C CA . LYS A 1 85 ? -6.066 0.870 -18.700 1.00 91.75 85 LYS A CA 1
ATOM 691 C C . LYS A 1 85 ? -4.686 0.236 -18.449 1.00 91.75 85 LYS A C 1
ATOM 693 O O . LYS A 1 85 ? -4.398 -0.811 -19.014 1.00 91.75 85 LYS A O 1
ATOM 698 N N . LEU A 1 86 ? -3.830 0.848 -17.624 1.00 91.88 86 LEU A N 1
ATOM 699 C CA . LEU A 1 86 ? -2.486 0.335 -17.323 1.00 91.88 86 LEU A CA 1
ATOM 700 C C . LEU A 1 86 ? -2.466 -0.832 -16.330 1.00 91.88 86 LEU A C 1
ATOM 702 O O . LEU A 1 86 ? -1.428 -1.470 -16.183 1.00 91.88 86 LEU A O 1
ATOM 706 N N . TRP A 1 87 ? -3.571 -1.084 -15.634 1.00 94.00 87 TRP A N 1
ATOM 707 C CA . TRP A 1 87 ? -3.653 -2.096 -14.579 1.00 94.00 87 TRP A CA 1
ATOM 708 C C . TRP A 1 87 ? -4.962 -2.885 -14.618 1.00 94.00 87 TRP A C 1
ATOM 710 O O . TRP A 1 87 ? -5.381 -3.473 -13.622 1.00 94.00 87 TRP A O 1
ATOM 720 N N . GLU A 1 88 ? -5.628 -2.908 -15.769 1.00 94.81 88 GLU A N 1
ATOM 721 C CA . GLU A 1 88 ? -6.892 -3.620 -15.964 1.00 94.81 88 GLU A CA 1
ATOM 722 C C . GLU A 1 88 ? -6.754 -5.132 -15.694 1.00 94.81 88 GLU A C 1
ATOM 724 O O . GLU A 1 88 ? -7.652 -5.761 -15.136 1.00 94.81 88 GLU A O 1
ATOM 729 N N . ASP A 1 89 ? -5.587 -5.703 -15.988 1.00 94.69 89 ASP A N 1
ATOM 730 C CA . ASP A 1 89 ? -5.212 -7.084 -15.672 1.00 94.69 89 ASP A CA 1
ATOM 731 C C . ASP A 1 89 ? -5.098 -7.348 -14.158 1.00 94.69 89 ASP A C 1
ATOM 733 O O . ASP A 1 89 ? -5.429 -8.431 -13.664 1.00 94.69 89 ASP A O 1
ATOM 737 N N . GLU A 1 90 ? -4.683 -6.339 -13.396 1.00 94.94 90 GLU A N 1
ATOM 738 C CA . GLU A 1 90 ? -4.566 -6.377 -11.939 1.00 94.94 90 GLU A CA 1
ATOM 739 C C . GLU A 1 90 ? -5.871 -5.980 -11.220 1.00 94.94 90 GLU A C 1
ATOM 741 O O . GLU A 1 90 ? -5.972 -6.116 -9.993 1.00 94.94 90 GLU A O 1
ATOM 746 N N . TYR A 1 91 ? -6.910 -5.571 -11.960 1.00 95.00 91 TYR A N 1
ATOM 747 C CA . TYR A 1 91 ? -8.179 -5.070 -11.421 1.00 95.00 91 TYR A CA 1
ATOM 748 C C . TYR A 1 91 ? -8.829 -6.028 -10.412 1.00 95.00 91 TYR A C 1
ATOM 750 O O . TYR A 1 91 ? -9.276 -5.621 -9.340 1.00 95.00 91 TYR A O 1
ATOM 758 N N . GLN A 1 92 ? -8.831 -7.332 -10.698 1.00 95.81 92 GLN A N 1
ATOM 759 C CA . GLN A 1 92 ? -9.407 -8.330 -9.788 1.00 95.81 92 GLN A CA 1
ATOM 760 C C . GLN A 1 92 ? -8.655 -8.406 -8.452 1.00 95.81 92 GLN A C 1
ATOM 762 O O . GLN A 1 92 ? -9.263 -8.598 -7.392 1.00 95.81 92 GLN A O 1
ATOM 767 N N . LYS A 1 93 ? -7.325 -8.244 -8.472 1.00 96.81 93 LYS A N 1
ATOM 768 C CA . LYS A 1 93 ? -6.523 -8.209 -7.243 1.00 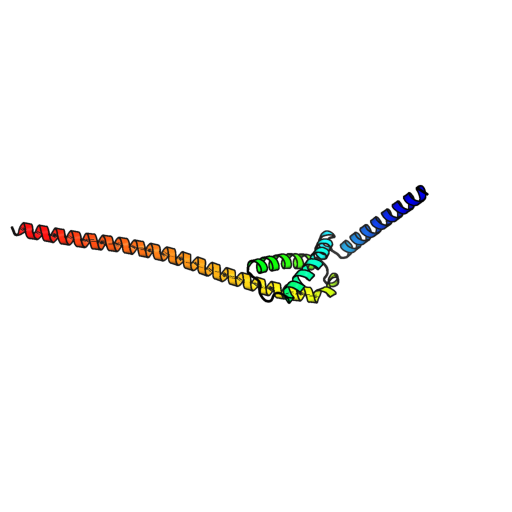96.81 93 LYS A CA 1
ATOM 769 C C . LYS A 1 93 ? -6.773 -6.914 -6.487 1.00 96.81 93 LYS A C 1
ATOM 771 O O . LYS A 1 93 ? -7.020 -6.972 -5.281 1.00 96.81 93 LYS A O 1
ATOM 776 N N . TYR A 1 94 ? -6.788 -5.791 -7.204 1.00 97.25 94 TYR A N 1
ATOM 777 C CA . TYR A 1 94 ? -7.124 -4.474 -6.672 1.00 97.25 94 TYR A CA 1
ATOM 778 C C . TYR A 1 94 ? -8.462 -4.498 -5.926 1.00 97.25 94 TYR A C 1
ATOM 780 O O . TYR A 1 94 ? -8.502 -4.204 -4.732 1.00 97.25 94 TYR A O 1
ATOM 788 N N . MET A 1 95 ? -9.534 -4.973 -6.566 1.00 96.44 95 MET A N 1
ATOM 789 C CA . MET A 1 95 ? -10.868 -5.029 -5.962 1.00 96.44 95 MET A CA 1
ATOM 790 C C . MET A 1 95 ? -10.928 -5.935 -4.731 1.00 96.44 95 MET A C 1
ATOM 792 O O . MET A 1 95 ? -11.579 -5.601 -3.739 1.00 96.44 95 MET A O 1
ATOM 796 N N . LYS A 1 96 ? -10.222 -7.072 -4.743 1.00 96.38 96 LYS A N 1
ATOM 797 C CA . LYS A 1 96 ? -10.169 -7.951 -3.568 1.00 96.38 96 LYS A CA 1
ATOM 798 C C . LYS A 1 96 ? -9.500 -7.266 -2.374 1.00 96.38 96 LYS A C 1
ATOM 800 O O . LYS A 1 96 ? -10.005 -7.374 -1.254 1.00 96.38 96 LYS A O 1
ATOM 805 N N . VAL A 1 97 ? -8.389 -6.568 -2.607 1.00 97.12 97 VAL A N 1
ATOM 806 C CA . VAL A 1 97 ? -7.676 -5.823 -1.559 1.00 97.12 97 VAL A CA 1
ATOM 807 C C . VAL A 1 97 ? -8.509 -4.629 -1.088 1.00 97.12 97 VAL A C 1
ATOM 809 O O . VAL A 1 97 ? -8.609 -4.422 0.118 1.00 97.12 97 VAL A O 1
ATOM 812 N N . LEU A 1 98 ? -9.186 -3.915 -1.992 1.00 97.06 98 LEU A N 1
ATOM 813 C CA . LEU A 1 98 ? -10.085 -2.802 -1.665 1.00 97.06 98 LEU A CA 1
ATOM 814 C C . LEU A 1 98 ? -11.237 -3.237 -0.755 1.00 97.06 98 LEU A C 1
ATOM 816 O O . LEU A 1 98 ? -11.471 -2.629 0.291 1.00 97.06 98 LEU A O 1
ATOM 820 N N . ASN A 1 99 ? -11.908 -4.338 -1.092 1.00 96.00 99 ASN A N 1
ATOM 821 C CA . ASN A 1 99 ? -12.992 -4.880 -0.274 1.00 96.00 99 ASN A CA 1
ATOM 822 C C . ASN A 1 99 ? -12.501 -5.282 1.126 1.00 96.00 99 ASN A C 1
ATOM 824 O O . ASN A 1 99 ? -13.166 -5.016 2.132 1.00 96.00 99 ASN A O 1
ATOM 828 N N . ARG A 1 100 ? -11.315 -5.905 1.214 1.00 95.25 100 ARG A N 1
ATOM 829 C CA . ARG A 1 100 ? -10.701 -6.244 2.505 1.00 95.25 100 ARG A CA 1
ATOM 830 C C . ARG A 1 100 ? -10.360 -4.979 3.288 1.00 95.25 100 ARG A C 1
ATOM 832 O O . ARG A 1 100 ? -10.734 -4.888 4.451 1.00 95.25 100 ARG A O 1
ATOM 839 N N . TYR A 1 101 ? -9.730 -3.995 2.654 1.00 96.50 101 TYR A N 1
ATOM 840 C CA . TYR A 1 101 ? -9.397 -2.706 3.255 1.00 96.50 101 TYR A CA 1
ATOM 841 C C . TYR A 1 101 ? -10.621 -2.026 3.871 1.00 96.50 101 TYR A C 1
ATOM 843 O O . TYR A 1 101 ? -10.590 -1.668 5.046 1.00 96.50 101 TYR A O 1
ATOM 851 N N . GLN A 1 102 ? -11.724 -1.916 3.127 1.00 96.19 102 GLN A N 1
ATOM 852 C CA . GLN A 1 102 ? -12.957 -1.301 3.626 1.00 96.19 102 GLN A CA 1
ATOM 853 C C . GLN A 1 102 ? -13.500 -2.041 4.855 1.00 96.19 102 GLN A C 1
ATOM 855 O O . GLN A 1 102 ? -13.851 -1.417 5.859 1.00 96.19 102 GLN A O 1
ATOM 860 N N . LYS A 1 103 ? -13.515 -3.379 4.814 1.00 94.81 103 LYS A N 1
ATOM 861 C CA . LYS A 1 103 ? -13.948 -4.213 5.943 1.00 94.81 103 LYS A CA 1
ATOM 862 C C . LYS A 1 103 ? -13.080 -3.990 7.183 1.00 94.81 103 LYS A C 1
ATOM 864 O O . LYS A 1 103 ? -13.611 -3.831 8.282 1.00 94.81 103 LYS A O 1
ATOM 869 N N . GLU A 1 104 ? -11.764 -3.984 7.014 1.00 94.50 104 GLU A N 1
ATOM 870 C CA . GLU A 1 104 ? -10.811 -3.809 8.110 1.00 94.50 104 GLU A CA 1
ATOM 871 C C . GLU A 1 104 ? -10.843 -2.384 8.679 1.00 94.50 104 GLU A C 1
ATOM 873 O O . GLU A 1 104 ? -10.869 -2.209 9.896 1.00 94.50 104 GLU A O 1
ATOM 878 N N . LYS A 1 105 ? -10.987 -1.363 7.831 1.00 94.25 105 LYS A N 1
ATOM 879 C CA . LYS A 1 105 ? -11.169 0.029 8.265 1.00 94.25 105 LYS A CA 1
ATOM 880 C C . LYS A 1 105 ? -12.434 0.208 9.104 1.00 94.25 105 LYS A C 1
ATOM 882 O O . LYS A 1 105 ? -12.400 0.861 10.147 1.00 94.25 105 LYS A O 1
ATOM 887 N N . LEU A 1 106 ? -13.543 -0.417 8.701 1.00 94.06 106 LEU A N 1
ATOM 888 C CA . LEU A 1 106 ? -14.790 -0.397 9.471 1.00 94.06 106 LEU A CA 1
ATOM 889 C C . LEU A 1 106 ? -14.659 -1.120 10.817 1.00 94.06 106 LEU A C 1
ATOM 891 O O . LEU A 1 106 ? -15.198 -0.645 11.818 1.00 94.06 106 LEU A O 1
ATOM 895 N N . LYS A 1 107 ? -13.954 -2.257 10.865 1.00 92.75 107 LYS A N 1
ATOM 896 C CA . LYS A 1 107 ? -13.661 -2.964 12.123 1.00 92.75 107 LYS A CA 1
ATOM 897 C C . LYS A 1 107 ? -12.837 -2.088 13.068 1.00 92.75 107 LYS A C 1
ATOM 899 O O . LYS A 1 107 ? -13.232 -1.934 14.223 1.00 92.75 107 LYS A O 1
ATOM 904 N N . TYR A 1 108 ? -11.760 -1.484 12.564 1.00 90.88 108 TYR A N 1
ATOM 905 C CA . TYR A 1 108 ? -10.913 -0.565 13.323 1.00 90.88 108 TYR A CA 1
ATOM 906 C C . TYR A 1 108 ? -11.725 0.607 13.893 1.00 90.88 108 TYR A C 1
ATOM 908 O O . TYR A 1 108 ? -11.645 0.911 15.084 1.00 90.88 108 TYR A O 1
ATOM 916 N N . TRP A 1 109 ? -12.584 1.217 13.070 1.00 92.06 109 TRP A N 1
ATOM 917 C CA . TRP A 1 109 ? -13.439 2.326 13.495 1.00 92.06 109 TRP A CA 1
ATOM 918 C C . TRP A 1 109 ? -14.411 1.926 14.613 1.00 92.06 109 TRP A C 1
ATOM 920 O O . TRP A 1 109 ? -14.469 2.600 15.642 1.00 92.06 109 TRP A O 1
ATOM 930 N N . LYS A 1 110 ? -15.103 0.787 14.472 1.00 93.38 110 LYS A N 1
ATOM 931 C CA . LYS A 1 110 ? -16.008 0.255 15.509 1.00 93.38 110 LYS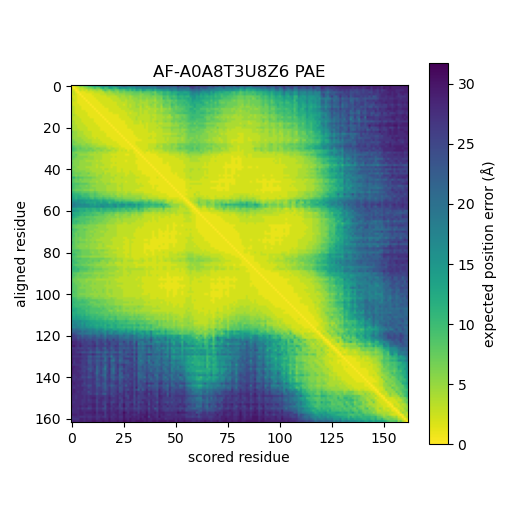 A CA 1
ATOM 932 C C . LYS A 1 110 ? -15.278 -0.082 16.810 1.00 93.38 110 LYS A C 1
ATOM 934 O O . LYS A 1 110 ? -15.834 0.110 17.891 1.00 93.38 110 LYS A O 1
ATOM 939 N N . LEU A 1 111 ? -14.055 -0.608 16.723 1.00 90.69 111 LEU A N 1
ATOM 940 C CA . LEU A 1 111 ? -13.231 -0.893 17.897 1.00 90.69 111 LEU A CA 1
ATOM 941 C C . LEU A 1 111 ? -12.878 0.403 18.634 1.00 90.69 111 LEU A C 1
ATOM 943 O O . LEU A 1 111 ? -13.105 0.503 19.840 1.00 90.69 111 LEU A O 1
ATOM 947 N N . ASN A 1 112 ? -12.403 1.413 17.904 1.00 89.94 112 ASN A N 1
ATOM 948 C CA . ASN A 1 112 ? -12.056 2.709 18.478 1.00 89.94 112 ASN A CA 1
ATOM 949 C C . ASN A 1 112 ? -13.283 3.413 19.089 1.00 89.94 112 ASN A C 1
ATOM 951 O O . ASN A 1 112 ? -13.207 3.980 20.176 1.00 89.94 112 ASN A O 1
ATOM 955 N N . GLU A 1 113 ? -14.450 3.316 18.448 1.00 93.06 113 GLU A N 1
ATOM 956 C CA . GLU A 1 113 ? -15.707 3.837 18.992 1.00 93.06 113 GLU A CA 1
ATOM 957 C C . GLU A 1 113 ? -16.068 3.185 20.339 1.00 93.06 113 GLU A C 1
ATOM 959 O O . GLU A 1 113 ? -16.407 3.885 21.297 1.00 93.06 113 GLU A O 1
ATOM 964 N N . LYS A 1 114 ? -15.950 1.853 20.447 1.00 90.62 114 LYS A N 1
ATOM 965 C CA . LYS A 1 114 ? -16.181 1.127 21.708 1.00 90.62 114 LYS A CA 1
ATOM 966 C C . LYS A 1 114 ? -15.209 1.566 22.802 1.00 90.62 114 LYS A C 1
ATOM 968 O O . LYS A 1 114 ? -15.647 1.817 23.924 1.00 90.62 114 LYS A O 1
ATOM 973 N N . ILE A 1 115 ? -13.923 1.694 22.475 1.00 88.81 115 ILE A N 1
ATOM 974 C CA . ILE A 1 115 ? -12.887 2.146 23.415 1.00 88.81 115 ILE A CA 1
ATOM 975 C C . ILE A 1 115 ? -13.199 3.563 23.912 1.00 88.81 115 ILE A C 1
ATOM 977 O O . ILE A 1 115 ? -13.184 3.815 25.117 1.00 88.81 115 ILE A O 1
ATOM 981 N N . ASN A 1 116 ? -13.562 4.478 23.011 1.00 87.62 116 ASN A N 1
ATOM 982 C CA . ASN A 1 116 ? -13.897 5.856 23.371 1.00 87.62 116 ASN A CA 1
ATOM 983 C C . ASN A 1 116 ? -15.153 5.942 24.250 1.00 87.62 116 ASN A C 1
ATOM 985 O O . ASN A 1 116 ? -15.158 6.682 25.237 1.00 87.62 116 ASN A O 1
ATOM 989 N N . LYS A 1 117 ? -16.188 5.142 23.960 1.00 88.25 117 LYS A N 1
ATOM 990 C CA . LYS A 1 117 ? -17.386 5.038 24.811 1.00 88.25 117 LYS A CA 1
ATOM 991 C C . LYS A 1 117 ? -17.047 4.521 26.210 1.00 88.25 117 LYS A C 1
ATOM 993 O O . LYS A 1 117 ? -17.503 5.104 27.191 1.00 88.25 117 LYS A O 1
ATOM 998 N N . GLN A 1 118 ? -16.215 3.483 26.321 1.00 85.19 118 GLN A N 1
ATOM 999 C CA . GLN A 1 118 ? -15.777 2.964 27.622 1.00 85.19 118 GLN A CA 1
ATOM 1000 C C . GLN A 1 118 ? -14.956 3.988 28.408 1.00 85.19 118 GLN A C 1
ATOM 1002 O O . GLN A 1 118 ? -15.202 4.184 29.595 1.00 85.19 118 GLN A O 1
ATOM 1007 N N . LYS A 1 119 ? -14.024 4.688 27.754 1.00 80.06 119 LYS A N 1
ATOM 1008 C CA . LYS A 1 119 ? -13.212 5.732 28.393 1.00 80.06 119 LYS A CA 1
ATOM 1009 C C . LYS A 1 119 ? -14.074 6.894 28.894 1.00 80.06 119 LYS A C 1
ATOM 1011 O O . LYS A 1 119 ? -13.864 7.381 30.003 1.00 80.06 119 LYS A O 1
ATOM 1016 N N . SER A 1 120 ? -15.074 7.299 28.110 1.00 77.94 120 SER A N 1
ATOM 1017 C CA . SER A 1 120 ? -16.057 8.311 28.510 1.00 77.94 120 SER A CA 1
ATOM 1018 C C . SER A 1 120 ? -16.901 7.848 29.708 1.00 77.94 120 SER A C 1
ATOM 1020 O O . SER A 1 120 ? -17.056 8.597 30.675 1.00 77.94 120 SER A O 1
ATOM 1022 N N . ALA A 1 121 ? -17.368 6.594 29.703 1.00 77.38 121 ALA A N 1
ATOM 1023 C CA . ALA A 1 121 ? -18.107 6.010 30.821 1.00 77.38 121 ALA A CA 1
ATOM 1024 C C . ALA A 1 121 ? -17.255 5.927 32.100 1.00 77.38 121 ALA A C 1
ATOM 1026 O O . ALA A 1 121 ? -17.706 6.367 33.155 1.00 77.38 121 ALA A O 1
ATOM 1027 N N . ALA A 1 122 ? -16.011 5.449 32.008 1.00 71.81 122 ALA A N 1
ATOM 1028 C CA . ALA A 1 122 ? -15.075 5.388 33.132 1.00 71.81 122 ALA A CA 1
ATOM 1029 C C . ALA A 1 122 ? -14.773 6.783 33.712 1.00 71.81 122 ALA A C 1
ATOM 1031 O O . ALA A 1 122 ? -14.782 6.963 34.929 1.00 71.81 122 ALA A O 1
ATOM 1032 N N . GLY A 1 123 ? -14.589 7.794 32.854 1.00 73.31 123 GLY A N 1
ATOM 1033 C CA . GLY A 1 123 ? -14.442 9.187 33.284 1.00 73.31 123 GLY A CA 1
ATOM 1034 C C . GLY A 1 123 ? -15.672 9.708 34.037 1.00 73.31 123 GLY A C 1
ATOM 1035 O O . GLY A 1 123 ? -15.534 10.295 35.109 1.00 73.31 123 GLY A O 1
ATOM 1036 N N . SER A 1 124 ? -16.881 9.438 33.531 1.00 71.50 124 SER A N 1
ATOM 1037 C CA . SER A 1 124 ? -18.136 9.820 34.199 1.00 71.50 124 SER A CA 1
ATOM 1038 C C . SER A 1 124 ? -18.325 9.116 35.551 1.00 71.50 124 SER A C 1
ATOM 1040 O O . SER A 1 124 ? -18.767 9.745 36.514 1.00 71.50 124 SER A O 1
ATOM 1042 N N . ILE A 1 125 ? -17.955 7.835 35.647 1.00 73.25 125 ILE A N 1
ATOM 1043 C CA . ILE A 1 125 ? -18.028 7.050 36.887 1.00 73.25 125 ILE A CA 1
ATOM 1044 C C . ILE A 1 125 ? -17.072 7.614 37.943 1.00 73.25 125 ILE A C 1
ATOM 1046 O O . ILE A 1 125 ? -17.504 7.841 39.070 1.00 73.25 125 ILE A O 1
ATOM 1050 N N . ASN A 1 126 ? -15.821 7.919 37.584 1.00 72.25 126 ASN A N 1
ATOM 1051 C CA . ASN A 1 126 ? -14.841 8.475 38.524 1.00 72.25 126 ASN A CA 1
ATOM 1052 C C . ASN A 1 126 ? -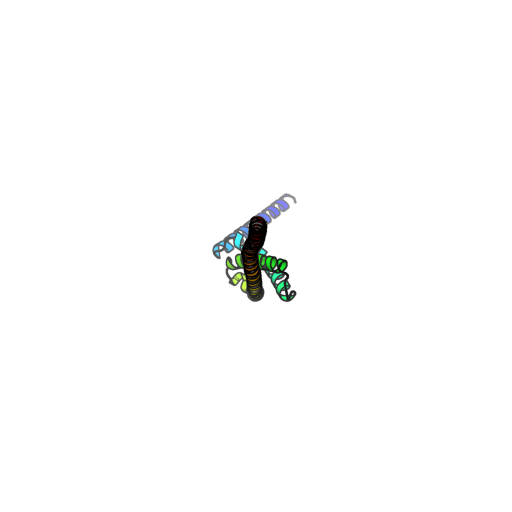15.299 9.819 39.113 1.00 72.25 126 ASN A C 1
ATOM 1054 O O . ASN A 1 126 ? -15.156 10.049 40.314 1.00 72.25 126 ASN A O 1
ATOM 1058 N N . VAL A 1 127 ? -15.910 10.685 38.295 1.00 75.31 127 VAL A N 1
ATOM 1059 C CA . VAL A 1 127 ? -16.470 11.964 38.763 1.00 75.31 127 VAL A CA 1
ATOM 1060 C C . VAL A 1 127 ? -17.643 11.734 39.720 1.00 75.31 127 VAL A C 1
ATOM 1062 O O . VAL A 1 127 ? -17.657 12.295 40.816 1.00 75.31 127 VAL A O 1
ATOM 1065 N N . LYS A 1 128 ? -18.609 10.879 39.352 1.00 76.25 128 LYS A N 1
ATOM 1066 C CA . LYS A 1 128 ? -19.771 10.573 40.206 1.00 76.25 128 LYS A CA 1
ATOM 1067 C C . LYS A 1 128 ? -19.364 9.917 41.528 1.00 76.25 128 LYS A C 1
ATOM 1069 O O . LYS A 1 128 ? -19.927 10.253 42.566 1.00 76.25 128 LYS A O 1
ATOM 1074 N N . PHE A 1 129 ? -18.373 9.027 41.504 1.00 76.00 129 PHE A N 1
ATOM 1075 C CA . PHE A 1 129 ? -17.861 8.357 42.697 1.00 76.00 129 PHE A CA 1
ATOM 1076 C C . PHE A 1 129 ? -17.189 9.342 43.661 1.00 76.00 129 PHE A C 1
ATOM 1078 O O . PHE A 1 129 ? -17.439 9.283 44.861 1.00 76.00 129 PHE A O 1
ATOM 1085 N N . ASN A 1 130 ? -16.411 10.303 43.152 1.00 74.00 130 ASN A N 1
ATOM 1086 C CA . ASN A 1 130 ? -15.762 11.313 43.992 1.00 74.00 130 ASN A CA 1
ATOM 1087 C C . ASN A 1 130 ? -16.776 12.258 44.669 1.00 74.00 130 ASN A C 1
ATOM 1089 O O . ASN A 1 130 ? -16.639 12.595 45.846 1.00 74.00 130 ASN A O 1
ATOM 1093 N N . VAL A 1 131 ? -17.841 12.637 43.952 1.00 81.00 131 VAL A N 1
ATOM 1094 C CA . VAL A 1 131 ? -18.952 13.429 44.515 1.00 81.00 131 VAL A CA 1
ATOM 1095 C C . VAL A 1 131 ? -19.709 12.635 45.585 1.00 81.00 131 VAL A C 1
ATOM 1097 O O . VAL A 1 131 ? -20.031 13.164 46.647 1.00 81.00 131 VAL A O 1
ATOM 1100 N N . PHE A 1 132 ? -19.958 11.345 45.348 1.00 87.31 132 PHE A N 1
ATOM 1101 C CA . PHE A 1 132 ? -20.604 10.484 46.338 1.00 87.31 132 PHE A CA 1
ATOM 1102 C C . PHE A 1 132 ? -19.740 10.301 47.595 1.00 87.31 132 PHE A C 1
ATOM 1104 O O . PHE A 1 132 ? -20.243 10.400 48.712 1.00 87.31 132 PHE A O 1
ATOM 1111 N N . LEU A 1 133 ? -18.433 10.089 47.424 1.00 82.88 133 LEU A N 1
ATOM 1112 C CA . LEU A 1 133 ? -17.495 9.906 48.528 1.00 82.88 133 LEU A CA 1
ATOM 1113 C C . LEU A 1 133 ? -17.389 11.163 49.401 1.00 82.88 133 LEU A C 1
ATOM 1115 O O . LEU A 1 133 ? -17.425 11.070 50.625 1.00 82.88 133 LEU A O 1
ATOM 1119 N N . THR A 1 134 ? -17.316 12.342 48.781 1.00 79.12 134 THR A N 1
ATOM 1120 C CA . THR A 1 134 ? -17.295 13.620 49.510 1.00 79.12 134 THR A CA 1
ATOM 1121 C C . THR A 1 134 ? -18.589 13.855 50.288 1.00 79.12 134 THR A C 1
ATOM 1123 O O . THR A 1 134 ? -18.525 14.194 51.469 1.00 79.12 134 THR A O 1
ATOM 1126 N N . LEU A 1 135 ? -19.757 13.586 49.695 1.00 89.62 135 LEU A N 1
ATOM 1127 C CA . LEU A 1 135 ? -21.043 13.637 50.405 1.00 89.62 135 LEU A CA 1
ATOM 1128 C C . LEU A 1 135 ? -21.101 12.660 51.588 1.00 89.62 135 LEU A C 1
ATOM 1130 O O . LEU A 1 135 ? -21.570 13.029 52.664 1.00 89.62 135 LEU A O 1
ATOM 1134 N N . PHE A 1 136 ? -20.597 11.435 51.418 1.00 91.06 136 PHE A N 1
ATOM 1135 C CA . PHE A 1 136 ? -20.570 10.429 52.480 1.00 91.06 136 PHE A CA 1
ATOM 1136 C C . PHE A 1 136 ? -19.677 10.848 53.659 1.00 91.06 136 PHE A C 1
ATOM 1138 O O . PHE A 1 136 ? -20.066 10.704 54.822 1.00 91.06 136 PHE A O 1
ATOM 1145 N N . ILE A 1 137 ? -18.506 11.425 53.374 1.00 90.31 137 ILE A N 1
ATOM 1146 C CA . ILE A 1 137 ? -17.604 11.970 54.398 1.00 90.31 137 ILE A CA 1
ATOM 1147 C C . ILE A 1 137 ? -18.291 13.111 55.161 1.00 90.31 137 ILE A C 1
ATOM 1149 O O . ILE A 1 137 ? -18.312 13.093 56.392 1.00 90.31 137 ILE A O 1
ATOM 1153 N N . VAL A 1 138 ? -18.912 14.062 54.453 1.00 90.06 138 VAL A N 1
ATOM 1154 C CA . VAL A 1 138 ? -19.642 15.183 55.074 1.00 90.06 138 VAL A CA 1
ATOM 1155 C C . VAL A 1 138 ? -20.774 14.675 55.969 1.00 90.06 138 VAL A C 1
ATOM 1157 O O . VAL A 1 138 ? -20.890 15.107 57.115 1.00 90.06 138 VAL A O 1
ATOM 1160 N N . LEU A 1 139 ? -21.571 13.714 55.493 1.00 90.44 139 LEU A N 1
ATOM 1161 C CA . LEU A 1 139 ? -22.661 13.120 56.268 1.00 90.44 139 LEU A CA 1
ATOM 1162 C C . LEU A 1 139 ? -22.151 12.459 57.558 1.00 90.44 139 LEU A C 1
ATOM 1164 O O . LEU A 1 139 ? -22.738 12.644 58.625 1.00 90.44 139 LEU A O 1
ATOM 1168 N N . THR A 1 140 ? -21.040 11.726 57.469 1.00 86.00 140 THR A N 1
ATOM 1169 C CA . THR A 1 140 ? -20.415 11.063 58.623 1.00 86.00 140 THR A CA 1
ATOM 1170 C C . THR A 1 140 ? -19.986 12.087 59.678 1.00 86.00 140 THR A C 1
ATOM 1172 O O . THR A 1 140 ? -20.269 11.908 60.865 1.00 86.00 140 THR A O 1
ATOM 1175 N N . ILE A 1 141 ? -19.367 13.195 59.254 1.00 89.62 141 ILE A N 1
ATOM 1176 C CA . ILE A 1 141 ? -18.964 14.290 60.148 1.00 89.62 141 ILE A CA 1
ATOM 1177 C C . ILE A 1 141 ? -20.190 14.912 60.831 1.00 89.62 141 ILE A C 1
ATOM 1179 O O . ILE A 1 141 ? -20.195 15.062 62.053 1.00 89.62 141 ILE A O 1
ATOM 1183 N N . VAL A 1 142 ? -21.253 15.221 60.080 1.00 89.44 142 VAL A N 1
ATOM 1184 C CA . VAL A 1 142 ? -22.483 15.834 60.617 1.00 89.44 142 VAL A CA 1
ATOM 1185 C C . VAL A 1 142 ? -23.147 14.947 61.672 1.00 89.44 142 VAL A C 1
ATOM 1187 O O . VAL A 1 142 ? -23.488 15.428 62.753 1.00 89.44 142 VAL A O 1
ATOM 1190 N N . ILE A 1 143 ? -23.290 13.644 61.403 1.00 88.88 143 ILE A N 1
ATOM 1191 C CA . ILE A 1 143 ? -23.854 12.689 62.371 1.00 88.88 143 ILE A CA 1
ATOM 1192 C C . ILE A 1 143 ? -23.025 12.678 63.660 1.00 88.88 143 ILE A C 1
ATOM 1194 O O . ILE A 1 143 ? -23.591 12.640 64.756 1.00 88.88 143 ILE A O 1
ATOM 1198 N N . ASN A 1 144 ? -21.696 12.724 63.542 1.00 83.62 144 ASN A N 1
ATOM 1199 C CA . ASN A 1 144 ? -20.809 12.742 64.698 1.00 83.62 144 ASN A CA 1
ATOM 1200 C C . ASN A 1 144 ? -20.971 14.027 65.533 1.00 83.62 144 ASN A C 1
ATOM 1202 O O . ASN A 1 144 ? -21.067 13.951 66.756 1.00 83.62 144 ASN A O 1
ATOM 1206 N N . VAL A 1 145 ? -21.090 15.195 64.888 1.00 83.62 145 VAL A N 1
ATOM 1207 C CA . VAL A 1 145 ? -21.339 16.480 65.569 1.00 83.62 145 VAL A CA 1
ATOM 1208 C C . VAL A 1 145 ? -22.678 16.469 66.308 1.00 83.62 145 VAL A C 1
ATOM 1210 O O . VAL A 1 145 ? -22.720 16.823 67.483 1.00 83.62 145 VAL A O 1
ATOM 1213 N N . ILE A 1 146 ? -23.758 16.003 65.671 1.00 82.06 146 ILE A N 1
ATOM 1214 C CA . ILE A 1 146 ? -25.092 15.938 66.297 1.00 82.06 146 ILE A CA 1
ATOM 1215 C C . ILE A 1 146 ? -25.080 15.030 67.531 1.00 82.06 146 ILE A C 1
ATOM 1217 O O . ILE A 1 146 ? -25.668 15.372 68.558 1.00 82.06 146 ILE A O 1
ATOM 1221 N N . LYS A 1 147 ? -24.404 13.875 67.453 1.00 81.12 147 LYS A N 1
ATOM 1222 C CA . LYS A 1 147 ? -24.234 12.991 68.615 1.00 81.12 147 LYS A CA 1
ATOM 1223 C C . LYS A 1 147 ? -23.483 13.699 69.739 1.00 81.12 147 LYS A C 1
ATOM 1225 O O . LYS A 1 147 ? -23.928 13.624 70.878 1.00 81.12 147 LYS A O 1
ATOM 1230 N N . ASN A 1 148 ? -22.400 14.405 69.421 1.00 76.00 148 ASN A N 1
ATOM 1231 C CA . ASN A 1 148 ? -21.597 15.103 70.420 1.00 76.00 148 ASN A CA 1
ATOM 1232 C C . ASN A 1 148 ? -22.378 16.242 71.103 1.00 76.00 148 ASN A C 1
ATOM 1234 O O . ASN A 1 148 ? -22.373 16.335 72.324 1.00 76.00 148 ASN A O 1
ATOM 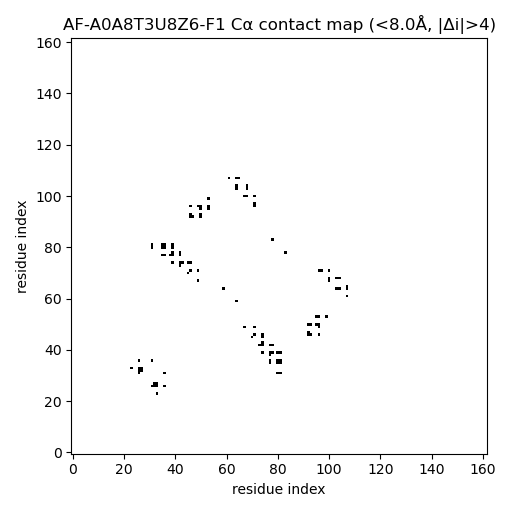1238 N N . VAL A 1 149 ? -23.135 17.043 70.343 1.00 74.81 149 VAL A N 1
ATOM 1239 C CA . VAL A 1 149 ? -24.014 18.093 70.898 1.00 74.81 149 VAL A CA 1
ATOM 1240 C C . VAL A 1 149 ? -25.091 17.495 71.806 1.00 74.81 149 VAL A C 1
ATOM 1242 O O . VAL A 1 149 ? -25.257 17.957 72.930 1.00 74.81 149 VAL A O 1
ATOM 1245 N N . ARG A 1 150 ? -25.764 16.411 71.385 1.00 73.31 150 ARG A N 1
ATOM 1246 C CA . ARG A 1 150 ? -26.750 15.725 72.244 1.00 73.31 150 ARG A CA 1
ATOM 1247 C C . ARG A 1 150 ? -26.136 15.183 73.535 1.00 73.31 150 ARG A C 1
ATOM 1249 O O . ARG A 1 150 ? -26.823 15.163 74.550 1.00 73.31 150 ARG A O 1
ATOM 1256 N N . ILE A 1 151 ? -24.883 14.720 73.501 1.00 67.12 151 ILE A N 1
ATOM 1257 C CA . ILE A 1 151 ? -24.162 14.272 74.702 1.00 67.12 151 ILE A CA 1
ATOM 1258 C C . ILE A 1 151 ? -23.883 15.461 75.631 1.00 67.12 151 ILE A C 1
ATOM 1260 O O . ILE A 1 151 ? -24.108 15.341 76.832 1.00 67.12 151 ILE A O 1
ATOM 1264 N N . ILE A 1 152 ? -23.456 16.606 75.089 1.00 67.06 152 ILE A N 1
ATOM 1265 C CA . ILE A 1 152 ? -23.208 17.829 75.869 1.00 67.06 152 ILE A CA 1
ATOM 1266 C C . ILE A 1 152 ? -24.494 18.305 76.555 1.00 67.06 152 ILE A C 1
ATOM 1268 O O . ILE A 1 152 ? -24.472 18.495 77.767 1.00 67.06 152 ILE A O 1
ATOM 1272 N N . ASP A 1 153 ? -25.611 18.398 75.824 1.00 70.38 153 ASP A N 1
ATOM 1273 C CA . ASP A 1 153 ? -26.913 18.817 76.373 1.00 70.38 153 ASP A CA 1
ATOM 1274 C C . ASP A 1 153 ? -27.414 17.893 77.495 1.00 70.38 153 ASP A C 1
ATOM 1276 O O . ASP A 1 153 ? -28.063 18.337 78.441 1.00 70.38 153 ASP A O 1
ATOM 1280 N N . LEU A 1 154 ? -27.128 16.590 77.406 1.00 67.25 154 LEU A N 1
ATOM 1281 C CA . LEU A 1 154 ? -27.460 15.627 78.458 1.00 67.25 154 LEU A CA 1
ATOM 1282 C C . LEU A 1 154 ? -26.626 15.850 79.726 1.00 67.25 154 LEU A C 1
ATOM 1284 O O . LEU A 1 154 ? -27.162 15.743 80.827 1.00 67.25 154 LEU A O 1
ATOM 1288 N N . ILE A 1 155 ? -25.337 16.168 79.584 1.00 65.06 155 ILE A N 1
ATOM 1289 C CA . ILE A 1 155 ? -24.432 16.409 80.717 1.00 65.06 155 ILE A CA 1
ATOM 1290 C C . ILE A 1 155 ? -24.807 17.704 81.451 1.00 65.06 155 ILE A C 1
ATOM 1292 O O . ILE A 1 155 ? -24.889 17.694 82.679 1.00 65.06 155 ILE A O 1
ATOM 1296 N N . THR A 1 156 ? -25.091 18.798 80.736 1.00 62.03 156 THR A N 1
ATOM 1297 C CA . THR A 1 156 ? -25.529 20.067 81.352 1.00 62.03 156 THR A CA 1
ATOM 1298 C C . THR A 1 156 ? -26.838 19.909 82.112 1.00 62.03 156 THR A C 1
ATOM 1300 O O . THR A 1 156 ? -26.951 20.390 83.235 1.00 62.03 156 THR A O 1
ATOM 1303 N N . LYS A 1 157 ? -27.800 19.164 81.558 1.00 68.88 157 LYS A N 1
ATOM 1304 C CA . LYS A 1 157 ? -29.094 18.937 82.214 1.00 68.88 157 LYS A CA 1
ATOM 1305 C C . LYS A 1 157 ? -28.990 18.106 83.493 1.00 68.88 157 LYS A C 1
ATOM 1307 O O . LYS A 1 157 ? -29.792 18.288 84.397 1.00 68.88 157 LYS A O 1
ATOM 1312 N N . ILE A 1 158 ? -28.021 17.192 83.575 1.00 62.66 158 ILE A N 1
ATOM 1313 C CA . ILE A 1 158 ? -27.734 16.439 84.806 1.00 62.66 158 ILE A CA 1
ATOM 1314 C C . ILE A 1 158 ? -27.052 17.346 85.841 1.00 62.66 158 ILE A C 1
ATOM 1316 O O . ILE A 1 158 ? -27.364 17.247 87.022 1.00 62.66 158 ILE A O 1
ATOM 1320 N N . GLY A 1 159 ? -26.167 18.249 85.405 1.00 58.25 159 GLY A N 1
ATOM 1321 C CA . GLY A 1 159 ? -25.491 19.212 86.279 1.00 58.25 159 GLY A CA 1
ATOM 1322 C C . GLY A 1 159 ? -26.403 20.288 86.879 1.00 58.25 159 GLY A C 1
ATOM 1323 O O . GLY A 1 159 ? -26.098 20.781 87.952 1.00 58.25 159 GLY A O 1
ATOM 1324 N N . GLU A 1 160 ? -27.522 20.627 86.233 1.00 60.56 160 GLU A N 1
ATOM 1325 C CA . GLU A 1 160 ? -28.544 21.533 86.796 1.00 60.56 160 GLU A CA 1
ATOM 1326 C C . GLU A 1 160 ? -29.478 20.854 87.819 1.00 60.56 160 GLU A C 1
ATOM 1328 O O . GLU A 1 160 ? -30.226 21.539 88.514 1.00 60.56 160 GLU A O 1
ATOM 1333 N N . ILE A 1 161 ? -29.474 19.516 87.898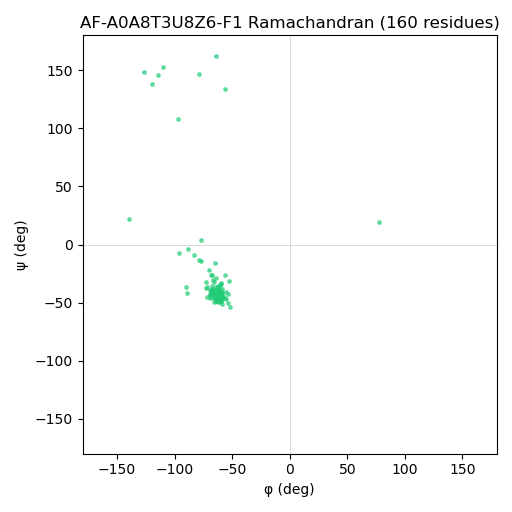 1.00 56.38 161 ILE A N 1
ATOM 1334 C CA . ILE A 1 161 ? -30.337 18.727 88.801 1.00 56.38 161 ILE A CA 1
ATOM 1335 C C . ILE A 1 161 ? -29.608 18.354 90.114 1.00 56.38 161 ILE A C 1
ATOM 1337 O O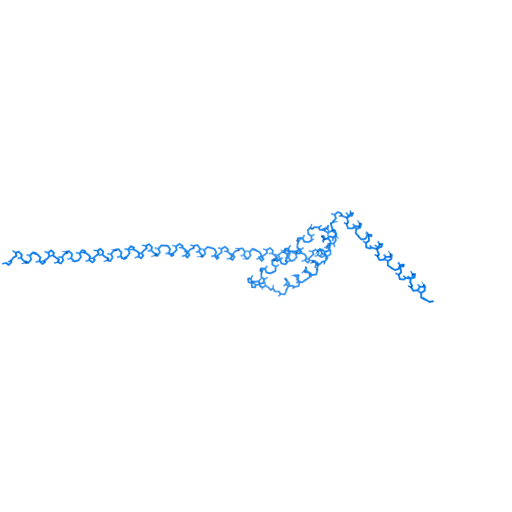 . ILE A 1 161 ? -30.240 17.842 91.040 1.00 56.38 161 ILE A O 1
ATOM 1341 N N . ILE A 1 162 ? -28.303 18.629 90.219 1.00 48.28 162 ILE A N 1
ATOM 1342 C CA . ILE A 1 162 ? -27.471 18.436 91.424 1.00 48.28 162 ILE A CA 1
ATOM 1343 C C . ILE A 1 162 ? -27.245 19.788 92.099 1.00 48.28 162 ILE A C 1
ATOM 1345 O O . ILE A 1 162 ? -27.394 19.844 93.340 1.00 48.28 162 ILE A O 1
#